Protein AF-A0A0L6T715-F1 (afdb_monomer_lite)

pLDDT: mean 82.83, std 7.67, range [57.19, 92.5]

Radius of gyration: 27.48 Å; chains: 1; bounding box: 70×34×52 Å

Sequence (75 aa):
MMRSMVVCALACSTWALAACGEKPQEAATRKSDTQAWQASSDTHRAAGWKDGDRSSWEAQMRVRASGQDEYAKVK

Secondary structure (DSSP, 8-state):
-HHHHHHHHHHHHHHHHHTT-PPP-PPPS-PPPPPTT---S-TTPPTT--TT-HHHHHHHHHHHHHTT-TT----

Foldseek 3Di:
DVVVVVVVVVVVVVVVVCVPVDDPPDDDDDDDDDDPLQDDPDPPDDPPRDRPPPVVVVVVVVVVVLVVDPPNPPD

Structure (mmCIF, N/CA/C/O backbone):
data_AF-A0A0L6T715-F1
#
_entry.id   AF-A0A0L6T715-F1
#
loop_
_atom_site.group_PDB
_atom_site.id
_atom_site.type_symbol
_atom_site.label_atom_id
_atom_site.label_alt_id
_atom_site.label_comp_id
_atom_site.label_asym_id
_atom_site.label_entity_id
_atom_site.label_seq_id
_atom_site.pdbx_PDB_ins_code
_atom_site.Cartn_x
_atom_site.Cartn_y
_atom_site.Cartn_z
_atom_site.occupancy
_atom_site.B_iso_or_equiv
_atom_site.auth_seq_id
_atom_site.auth_comp_id
_atom_site.auth_asym_id
_atom_site.auth_atom_id
_atom_site.pdbx_PDB_model_num
ATOM 1 N N . MET A 1 1 ? 46.148 -23.885 -25.167 1.00 66.56 1 MET A N 1
ATOM 2 C CA . MET A 1 1 ? 45.743 -23.772 -23.747 1.00 66.56 1 MET A CA 1
ATOM 3 C C . MET A 1 1 ? 45.825 -22.348 -23.200 1.00 66.56 1 MET A C 1
ATOM 5 O O . MET A 1 1 ? 44.771 -21.762 -23.015 1.00 66.56 1 MET A O 1
ATOM 9 N N . MET A 1 2 ? 47.007 -21.744 -23.000 1.00 74.81 2 MET A N 1
ATOM 10 C CA . MET A 1 2 ? 47.127 -20.431 -22.325 1.00 74.81 2 MET A CA 1
ATOM 11 C C . MET A 1 2 ? 46.350 -19.285 -23.005 1.00 74.81 2 MET A C 1
ATOM 13 O O . MET A 1 2 ? 45.645 -18.536 -22.338 1.00 74.81 2 MET A O 1
ATOM 17 N N . ARG A 1 3 ? 46.382 -19.204 -24.343 1.00 79.19 3 ARG A N 1
ATOM 18 C CA . ARG A 1 3 ? 45.622 -18.197 -25.114 1.00 79.19 3 ARG A CA 1
ATOM 19 C C . ARG A 1 3 ? 44.106 -18.322 -24.917 1.00 79.19 3 ARG A C 1
ATOM 21 O O . ARG A 1 3 ? 43.428 -17.317 -24.757 1.00 79.19 3 ARG A O 1
ATOM 28 N N . SER A 1 4 ? 43.593 -19.550 -24.880 1.00 82.75 4 SER A N 1
ATOM 29 C CA . SER A 1 4 ? 42.172 -19.830 -24.642 1.00 82.75 4 SER A CA 1
ATOM 30 C C . SER A 1 4 ? 41.750 -19.445 -23.220 1.00 82.75 4 SER A C 1
ATOM 32 O O . SER A 1 4 ? 40.653 -18.939 -23.020 1.00 82.75 4 SER A O 1
ATOM 34 N N . MET A 1 5 ? 42.645 -19.620 -22.244 1.00 85.88 5 MET A N 1
ATOM 35 C CA . MET A 1 5 ? 42.399 -19.277 -20.840 1.00 85.88 5 MET A CA 1
ATOM 36 C C . MET A 1 5 ? 42.297 -17.760 -20.624 1.00 85.88 5 MET A C 1
ATOM 38 O O . MET A 1 5 ? 41.394 -17.297 -19.934 1.00 85.88 5 MET A O 1
ATOM 42 N N . VAL A 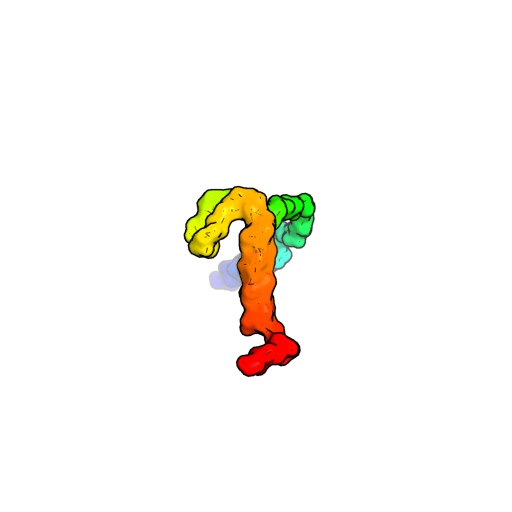1 6 ? 43.171 -16.984 -21.276 1.00 89.50 6 VAL A N 1
ATOM 43 C CA . VAL A 1 6 ? 43.143 -15.511 -21.225 1.00 89.50 6 VAL A CA 1
ATOM 44 C C . VAL A 1 6 ? 41.869 -14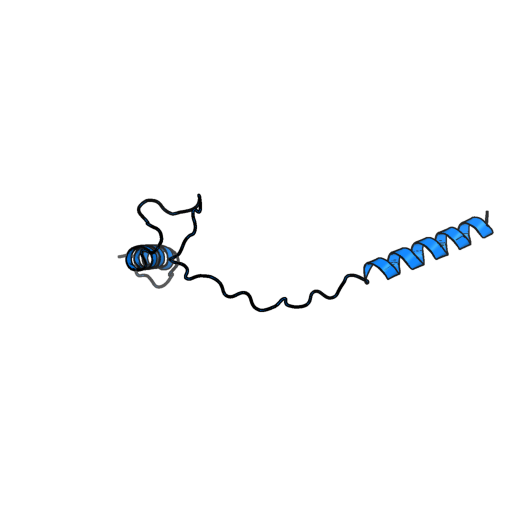.954 -21.866 1.00 89.50 6 VAL A C 1
ATOM 46 O O . VAL A 1 6 ? 41.256 -14.042 -21.318 1.00 89.50 6 VAL A O 1
ATOM 49 N N . VAL A 1 7 ? 41.427 -15.528 -22.990 1.00 92.50 7 VAL A N 1
ATOM 50 C CA . VAL A 1 7 ? 40.184 -15.107 -23.659 1.00 92.50 7 VAL A CA 1
ATOM 51 C C . VAL A 1 7 ? 38.956 -15.378 -22.783 1.00 92.50 7 VAL A C 1
ATOM 53 O O . VAL A 1 7 ? 38.111 -14.496 -22.647 1.00 92.50 7 VAL A O 1
ATOM 56 N N . CYS A 1 8 ? 38.873 -16.546 -22.136 1.00 92.31 8 CYS A N 1
ATOM 57 C CA . CYS A 1 8 ? 37.776 -16.843 -21.210 1.00 92.31 8 CYS A CA 1
ATOM 58 C C . CYS A 1 8 ? 37.763 -15.900 -20.001 1.00 92.31 8 CYS A C 1
ATOM 60 O O . CYS A 1 8 ? 36.699 -15.425 -19.615 1.00 92.31 8 CYS A O 1
ATOM 62 N N . ALA A 1 9 ? 38.929 -15.596 -19.425 1.00 90.94 9 ALA A N 1
ATOM 63 C CA . ALA A 1 9 ? 39.020 -14.678 -18.292 1.00 90.94 9 ALA A CA 1
ATOM 64 C C . ALA A 1 9 ? 38.510 -13.274 -18.655 1.00 90.94 9 ALA A C 1
ATOM 66 O O . ALA A 1 9 ? 37.693 -12.711 -17.929 1.00 90.94 9 ALA A O 1
ATOM 67 N N . LEU A 1 10 ? 38.918 -12.748 -19.815 1.00 91.00 10 LEU A N 1
ATOM 68 C CA . LEU A 1 10 ? 38.454 -11.449 -20.309 1.00 91.00 10 LEU A CA 1
ATOM 69 C C . LEU A 1 10 ? 36.942 -11.429 -20.561 1.00 91.00 10 LEU A C 1
ATOM 71 O O . LEU A 1 10 ? 36.278 -10.465 -20.187 1.00 91.00 10 LEU A O 1
ATOM 75 N N . ALA A 1 11 ? 36.390 -12.492 -21.152 1.00 90.12 11 ALA A N 1
ATOM 76 C CA . ALA A 1 11 ? 34.953 -12.604 -21.387 1.00 90.12 11 ALA A CA 1
ATOM 77 C C . ALA A 1 11 ? 34.151 -12.637 -20.073 1.00 90.12 11 ALA A C 1
ATOM 79 O O . ALA A 1 11 ? 33.133 -11.962 -19.955 1.00 90.12 11 ALA A O 1
ATOM 80 N N . CYS A 1 12 ? 34.619 -13.360 -19.053 1.00 88.69 12 CYS A N 1
ATOM 81 C CA . CYS A 1 12 ? 33.952 -13.377 -17.749 1.00 88.69 12 CYS A CA 1
ATOM 82 C C . CYS A 1 12 ? 33.991 -12.007 -17.055 1.00 88.69 12 CYS A C 1
ATOM 84 O O . CYS A 1 12 ? 33.003 -11.594 -16.450 1.00 88.69 12 CYS A O 1
ATOM 86 N N . SER A 1 13 ? 35.108 -11.279 -17.156 1.00 86.06 13 SER A N 1
ATOM 87 C CA . SER A 1 13 ? 35.233 -9.947 -16.555 1.00 86.06 13 SER A CA 1
ATOM 88 C C . SER A 1 13 ? 34.279 -8.927 -17.178 1.00 86.06 13 SER A C 1
ATOM 90 O O . SER A 1 13 ? 33.695 -8.124 -16.453 1.00 86.06 13 SER A O 1
ATOM 92 N N . THR A 1 14 ? 34.070 -8.959 -18.497 1.00 85.94 14 THR A N 1
ATOM 93 C CA . THR A 1 14 ? 33.134 -8.031 -19.154 1.00 85.94 14 THR A CA 1
ATOM 94 C C . THR A 1 14 ? 31.680 -8.324 -18.789 1.00 85.94 14 THR A C 1
ATOM 96 O O . THR A 1 14 ? 30.904 -7.392 -18.585 1.00 85.94 14 THR A O 1
ATOM 99 N N . TRP A 1 15 ? 31.316 -9.598 -18.628 1.00 85.31 15 TRP A N 1
ATOM 100 C CA . TRP A 1 15 ? 29.975 -10.001 -18.195 1.00 85.31 15 TRP A CA 1
ATOM 101 C C . TRP A 1 15 ? 29.680 -9.602 -16.745 1.00 85.31 15 TRP A C 1
ATOM 103 O O . TRP A 1 15 ? 28.581 -9.138 -16.453 1.00 85.31 15 TRP A O 1
ATOM 113 N N . ALA A 1 16 ? 30.662 -9.713 -15.846 1.00 84.19 16 ALA A N 1
ATOM 114 C CA . ALA A 1 16 ? 30.510 -9.282 -14.456 1.00 84.19 16 ALA A CA 1
ATOM 115 C C . ALA A 1 16 ? 30.295 -7.762 -14.329 1.00 84.19 16 ALA A C 1
ATOM 117 O O . ALA A 1 16 ? 29.505 -7.322 -13.499 1.00 84.19 16 ALA A O 1
ATOM 118 N N . LEU A 1 17 ? 30.950 -6.955 -15.173 1.00 81.75 17 LEU A N 1
ATOM 119 C CA . LEU A 1 17 ? 30.751 -5.500 -15.197 1.00 81.75 17 LEU A CA 1
ATOM 120 C C . LEU A 1 17 ? 29.382 -5.103 -15.768 1.00 81.75 17 LEU A C 1
ATOM 122 O O . LEU A 1 17 ? 28.783 -4.138 -15.298 1.00 81.75 17 LEU A O 1
ATOM 126 N N . ALA A 1 18 ? 28.867 -5.854 -16.745 1.00 82.00 18 ALA A N 1
ATOM 127 C CA . ALA A 1 18 ? 27.541 -5.615 -17.312 1.00 82.00 18 ALA A CA 1
ATOM 128 C C . ALA A 1 18 ? 26.398 -5.873 -16.308 1.00 82.00 18 ALA A C 1
ATOM 130 O O . ALA A 1 18 ? 25.309 -5.328 -16.479 1.00 82.00 18 ALA A O 1
ATOM 131 N N . ALA A 1 19 ? 26.642 -6.642 -15.239 1.00 73.19 19 ALA A N 1
ATOM 132 C CA . ALA A 1 19 ? 25.644 -6.936 -14.209 1.00 73.19 19 ALA A CA 1
ATOM 133 C C . ALA A 1 19 ? 25.232 -5.712 -13.367 1.00 73.19 19 ALA A C 1
ATOM 135 O O . ALA A 1 19 ? 24.130 -5.699 -12.831 1.00 73.19 19 ALA A O 1
ATOM 136 N N . CYS A 1 20 ? 26.068 -4.671 -13.285 1.00 77.81 20 CYS A N 1
ATOM 137 C CA . CYS A 1 20 ? 25.729 -3.404 -12.619 1.00 77.81 20 CYS A CA 1
ATOM 138 C C . CYS A 1 20 ? 25.216 -2.324 -13.592 1.00 77.81 20 CYS A C 1
ATOM 140 O O . CYS A 1 20 ? 25.072 -1.167 -13.207 1.00 77.81 20 CYS A O 1
ATOM 142 N N . GLY A 1 21 ? 24.989 -2.671 -14.863 1.00 79.56 21 GLY A N 1
ATOM 143 C CA . GLY A 1 21 ? 24.557 -1.749 -15.916 1.00 79.56 21 GLY A CA 1
ATOM 144 C C . GLY A 1 21 ? 23.043 -1.673 -16.102 1.00 79.56 21 GLY A C 1
ATOM 145 O O . GLY A 1 21 ? 22.593 -1.337 -17.199 1.00 79.56 21 GLY A O 1
ATOM 146 N N . GLU A 1 22 ? 22.250 -2.037 -15.089 1.00 80.38 22 GLU A N 1
ATOM 147 C CA . GLU A 1 22 ? 20.800 -1.894 -15.181 1.00 80.38 22 GLU A CA 1
ATOM 148 C C . GLU A 1 22 ? 20.414 -0.427 -15.412 1.00 80.38 22 GLU A C 1
ATOM 150 O O . GLU A 1 22 ? 21.092 0.506 -14.971 1.00 80.38 22 GLU A O 1
ATOM 155 N N . LYS A 1 23 ? 19.326 -0.209 -16.156 1.00 81.75 23 LYS A N 1
ATOM 156 C CA . LYS A 1 23 ? 18.801 1.144 -16.345 1.00 81.75 23 LYS A CA 1
ATOM 157 C C . LYS A 1 23 ? 18.475 1.715 -14.956 1.00 81.75 23 LYS A C 1
ATOM 159 O O . LYS A 1 23 ? 17.850 0.997 -14.175 1.00 81.75 23 LYS A O 1
ATOM 164 N N . PRO A 1 24 ? 18.821 2.983 -14.660 1.00 81.75 24 PRO A N 1
ATOM 165 C CA . PRO A 1 24 ? 18.436 3.606 -13.403 1.00 81.75 24 PRO A CA 1
ATOM 166 C C . PRO A 1 24 ? 16.942 3.401 -13.133 1.00 81.75 24 PRO A C 1
ATOM 168 O O . PRO A 1 24 ? 16.106 3.691 -13.998 1.00 81.75 24 PRO A O 1
ATOM 171 N N . GLN A 1 25 ? 16.608 2.883 -11.948 1.00 80.56 25 GLN A N 1
ATOM 172 C CA . GLN A 1 25 ? 15.229 2.836 -11.471 1.00 80.56 25 GLN A CA 1
ATOM 173 C C . GLN A 1 25 ? 14.807 4.256 -11.094 1.00 80.56 25 GLN A C 1
ATOM 175 O O . GLN A 1 25 ? 14.857 4.670 -9.938 1.00 80.56 25 GLN A O 1
ATOM 180 N N . GLU A 1 26 ? 14.445 5.037 -12.103 1.00 85.88 26 GLU A N 1
ATOM 181 C CA . GLU A 1 26 ? 13.896 6.369 -11.906 1.00 85.88 26 GLU A CA 1
ATOM 182 C C . GLU A 1 26 ? 12.454 6.260 -11.414 1.00 85.88 26 GLU A C 1
ATOM 184 O O . GLU A 1 26 ? 11.681 5.401 -11.851 1.00 85.88 26 GLU A O 1
ATOM 189 N N . ALA A 1 27 ? 12.073 7.165 -10.514 1.00 83.38 27 ALA A N 1
ATOM 190 C CA . ALA A 1 27 ? 10.668 7.354 -10.211 1.00 83.38 27 ALA A CA 1
ATOM 191 C C . ALA A 1 27 ? 9.957 7.785 -11.503 1.00 83.38 27 ALA A C 1
ATOM 193 O O . ALA A 1 27 ? 10.273 8.824 -12.083 1.00 83.38 27 ALA A O 1
ATOM 194 N N . ALA A 1 28 ? 9.001 6.977 -11.959 1.00 81.19 28 ALA A N 1
ATOM 195 C CA . ALA A 1 28 ? 8.140 7.354 -13.069 1.00 81.19 28 ALA A CA 1
ATOM 196 C C . ALA A 1 28 ? 7.332 8.620 -12.727 1.00 81.19 28 ALA A C 1
ATOM 198 O O . ALA A 1 28 ? 7.234 9.036 -11.568 1.00 81.19 28 ALA A O 1
ATOM 199 N N . THR A 1 29 ? 6.694 9.216 -13.738 1.00 83.69 29 THR A N 1
ATOM 200 C CA . THR A 1 29 ? 5.710 10.283 -13.523 1.00 83.69 29 THR A CA 1
ATOM 201 C C . THR A 1 29 ? 4.708 9.865 -12.450 1.00 83.69 29 THR A C 1
ATOM 203 O O . THR A 1 29 ? 4.141 8.773 -12.514 1.00 83.69 29 THR A O 1
ATOM 206 N N . ARG A 1 30 ? 4.479 10.744 -11.465 1.00 82.94 30 ARG A N 1
ATOM 207 C CA . ARG A 1 30 ? 3.530 10.504 -10.374 1.00 82.94 30 ARG A CA 1
ATOM 208 C C . ARG A 1 30 ? 2.159 10.147 -10.948 1.00 82.94 30 ARG A C 1
ATOM 210 O O . ARG A 1 30 ? 1.438 11.015 -11.437 1.00 82.94 30 ARG A O 1
ATOM 217 N N . LYS A 1 31 ? 1.778 8.878 -10.831 1.00 82.94 31 LYS A N 1
ATOM 218 C CA . LYS A 1 31 ? 0.419 8.418 -11.098 1.00 82.94 31 LYS A CA 1
ATOM 219 C C . LYS A 1 31 ? -0.424 8.703 -9.862 1.00 82.94 31 LYS A C 1
ATOM 221 O O . LYS A 1 31 ? -0.108 8.230 -8.776 1.00 82.94 31 LYS A O 1
ATOM 226 N N . SER A 1 32 ? -1.467 9.515 -10.019 1.00 83.62 32 SER A N 1
ATOM 227 C CA . SER A 1 32 ? -2.471 9.658 -8.966 1.00 83.62 32 SER A CA 1
ATOM 228 C C . SER A 1 32 ? -3.337 8.410 -8.950 1.00 83.62 32 SER A C 1
ATOM 230 O O . SER A 1 32 ? -3.824 7.979 -9.997 1.00 83.62 32 SER A O 1
ATOM 232 N N . ASP A 1 33 ? -3.552 7.853 -7.767 1.00 84.94 33 ASP A N 1
ATOM 233 C CA . ASP A 1 33 ? -4.578 6.838 -7.596 1.00 84.94 33 ASP A CA 1
ATOM 234 C C . ASP A 1 33 ? -5.972 7.459 -7.695 1.00 84.94 33 ASP A C 1
ATOM 236 O O . ASP A 1 33 ? -6.164 8.664 -7.480 1.00 84.94 33 ASP A O 1
ATOM 240 N N . THR A 1 34 ? -6.939 6.627 -8.076 1.00 86.38 34 THR A N 1
ATOM 241 C CA . THR A 1 34 ? -8.359 6.962 -7.994 1.00 86.38 34 THR A CA 1
ATOM 242 C C . THR A 1 34 ? -8.794 6.982 -6.531 1.00 86.38 34 THR A C 1
ATOM 244 O O . THR A 1 34 ? -8.101 6.497 -5.636 1.00 86.38 34 THR A O 1
ATOM 247 N N . GLN A 1 35 ? -9.955 7.574 -6.260 1.00 89.75 35 GLN A N 1
ATOM 248 C CA . GLN A 1 35 ? -10.514 7.550 -4.911 1.00 89.75 35 GLN A CA 1
ATOM 249 C C . GLN A 1 35 ? -10.761 6.101 -4.470 1.00 89.75 35 GLN A C 1
ATOM 251 O O . GLN A 1 35 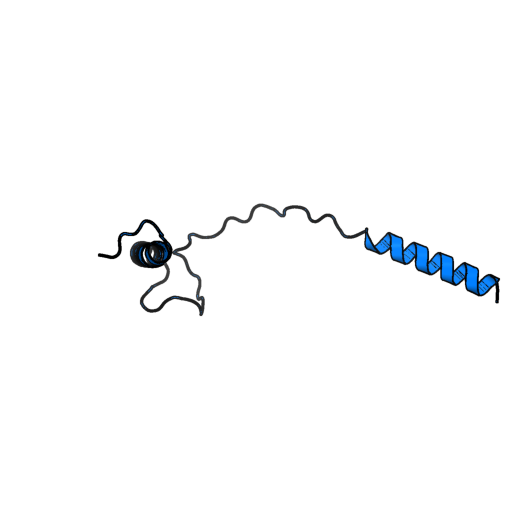? -11.271 5.299 -5.245 1.00 89.75 35 GLN A O 1
ATOM 256 N N . ALA A 1 36 ? -10.460 5.776 -3.212 1.00 86.00 36 ALA A N 1
ATOM 257 C CA . ALA A 1 36 ? -10.510 4.397 -2.719 1.00 86.00 36 ALA A CA 1
ATOM 258 C C . ALA A 1 36 ? -11.919 3.767 -2.738 1.00 86.00 36 ALA A C 1
ATOM 260 O O . ALA A 1 36 ? -12.049 2.549 -2.826 1.00 86.00 36 ALA A O 1
ATOM 261 N N . TRP A 1 37 ? -12.976 4.587 -2.688 1.00 88.00 37 TRP A N 1
ATOM 262 C CA . TRP A 1 37 ? -14.361 4.120 -2.824 1.00 88.00 37 TRP A CA 1
ATOM 263 C C . TRP A 1 37 ? -14.813 3.964 -4.286 1.00 88.00 37 TRP A C 1
ATOM 265 O O . TRP A 1 37 ? -15.921 3.503 -4.547 1.00 88.00 37 TRP A O 1
ATOM 275 N N . GLN A 1 38 ? -13.978 4.342 -5.252 1.00 87.19 38 GLN A N 1
ATOM 276 C CA . GLN A 1 38 ? -14.183 4.055 -6.668 1.00 87.19 38 GLN A CA 1
ATOM 277 C C . GLN A 1 38 ? -13.437 2.761 -7.020 1.00 87.19 38 GLN A C 1
ATOM 279 O O . GLN A 1 38 ? -12.437 2.793 -7.738 1.00 87.19 38 GLN A O 1
ATOM 284 N N . ALA A 1 39 ? -13.885 1.620 -6.479 1.00 70.94 39 ALA A N 1
ATOM 285 C CA . ALA A 1 39 ? -13.401 0.332 -6.975 1.00 70.94 39 ALA A CA 1
ATOM 286 C C . ALA A 1 39 ? -13.897 0.124 -8.407 1.00 70.94 39 ALA A C 1
ATOM 288 O O . ALA A 1 39 ? -15.069 0.336 -8.711 1.00 70.94 39 ALA A O 1
ATOM 289 N N . SER A 1 40 ? -12.989 -0.288 -9.284 1.00 65.44 40 SER A N 1
ATOM 290 C CA . SER A 1 40 ? -13.301 -0.664 -10.657 1.00 65.44 40 SER A CA 1
ATOM 291 C C . SER A 1 40 ? -13.409 -2.177 -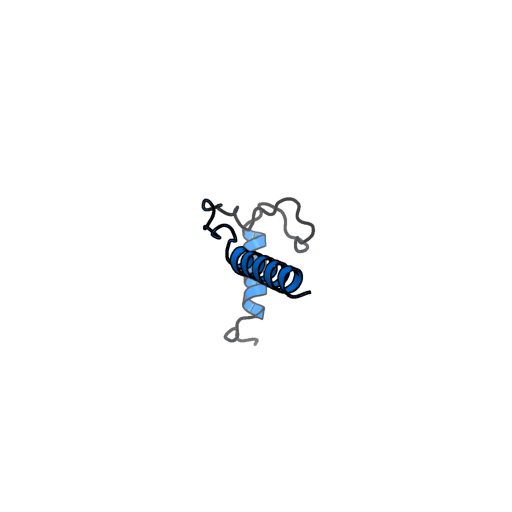10.714 1.00 65.44 40 SER A C 1
ATOM 293 O O . SER A 1 40 ? -12.386 -2.829 -10.597 1.00 65.44 40 SER A O 1
ATOM 295 N N . SER A 1 41 ? -14.615 -2.725 -10.901 1.00 64.31 41 SER A N 1
ATOM 296 C CA . SER A 1 41 ? -14.870 -4.136 -11.263 1.00 64.31 41 SER A CA 1
ATOM 297 C C . SER A 1 41 ? -13.942 -5.183 -10.616 1.00 64.31 41 SER A C 1
ATOM 299 O O . SER A 1 41 ? -13.551 -6.148 -11.271 1.00 64.31 41 SER A O 1
ATOM 301 N N . ASP A 1 42 ? -13.561 -4.987 -9.352 1.00 65.75 42 ASP A N 1
ATOM 302 C CA . ASP A 1 42 ? -12.559 -5.819 -8.694 1.00 65.75 42 ASP A CA 1
ATOM 303 C C . ASP A 1 42 ? -13.236 -7.016 -8.027 1.00 65.75 42 ASP A C 1
ATOM 305 O O . ASP A 1 42 ? -14.128 -6.877 -7.185 1.00 65.75 42 ASP A O 1
ATOM 309 N N . THR A 1 43 ? -12.763 -8.219 -8.348 1.00 75.31 43 THR A N 1
ATOM 310 C CA . THR A 1 43 ? -13.231 -9.492 -7.771 1.00 75.31 43 THR A CA 1
ATOM 311 C C . THR A 1 43 ? -13.005 -9.581 -6.256 1.00 75.31 43 THR A C 1
ATOM 313 O O . THR A 1 43 ? -13.545 -10.463 -5.594 1.00 75.31 43 THR A O 1
ATOM 316 N N . HIS A 1 44 ? -12.213 -8.667 -5.693 1.00 77.94 44 HIS A N 1
ATOM 317 C CA . HIS A 1 44 ? -11.856 -8.601 -4.275 1.00 77.94 44 HIS A CA 1
ATOM 318 C C . HIS A 1 44 ? -12.743 -7.649 -3.464 1.00 77.94 44 HIS A C 1
ATOM 320 O O . HIS A 1 44 ? -12.406 -7.278 -2.336 1.00 77.94 44 HIS A O 1
ATOM 326 N N . ARG A 1 45 ? -13.886 -7.232 -4.019 1.00 79.31 45 ARG A N 1
ATOM 327 C CA . ARG A 1 45 ? -14.823 -6.370 -3.309 1.00 79.31 45 ARG A CA 1
ATOM 328 C C . ARG A 1 45 ? -15.422 -7.088 -2.102 1.00 79.31 45 ARG A C 1
ATOM 330 O O . ARG A 1 45 ? -15.920 -8.207 -2.202 1.00 79.31 45 ARG A O 1
ATOM 337 N N . ALA A 1 46 ? -15.427 -6.412 -0.958 1.00 81.31 46 ALA A N 1
ATOM 338 C CA . ALA A 1 46 ? -16.104 -6.926 0.222 1.00 81.31 46 ALA A CA 1
ATOM 339 C C . ALA A 1 46 ? -17.620 -7.014 0.001 1.00 81.31 46 ALA A C 1
ATOM 341 O O . ALA A 1 46 ? -18.227 -6.142 -0.626 1.00 81.31 46 ALA A O 1
ATOM 342 N N . ALA A 1 47 ? -18.231 -8.069 0.541 1.00 81.19 47 ALA A N 1
ATOM 343 C CA . ALA A 1 47 ? -19.662 -8.304 0.414 1.00 81.19 47 ALA A CA 1
ATOM 344 C C . ALA A 1 47 ? -20.479 -7.105 0.933 1.00 81.19 47 ALA A C 1
ATOM 346 O O . ALA A 1 47 ? -20.150 -6.501 1.954 1.00 81.19 47 ALA A O 1
ATOM 347 N N . GLY A 1 48 ? -21.545 -6.755 0.208 1.00 78.25 48 GLY A N 1
ATOM 348 C CA . GLY A 1 48 ? -22.464 -5.670 0.574 1.00 78.25 48 GLY A CA 1
ATOM 349 C C . GLY A 1 48 ? -21.996 -4.250 0.232 1.00 78.25 48 GLY A C 1
ATOM 350 O O . GLY A 1 48 ? -22.810 -3.332 0.282 1.00 78.25 48 GLY A O 1
ATOM 351 N N . TRP A 1 49 ? -20.736 -4.051 -0.164 1.00 80.88 49 TRP A N 1
ATOM 352 C CA . TRP A 1 49 ? -20.259 -2.758 -0.658 1.00 80.88 49 TRP A CA 1
ATOM 353 C C . TRP A 1 49 ? -20.522 -2.593 -2.166 1.00 80.88 49 TRP A C 1
ATOM 355 O O . TRP A 1 49 ? -20.505 -3.573 -2.914 1.00 80.88 49 TRP A O 1
ATOM 365 N N . LYS A 1 50 ? -20.787 -1.356 -2.607 1.00 83.50 50 LYS A N 1
ATOM 366 C CA . LYS A 1 50 ? -21.046 -0.970 -4.003 1.00 83.50 50 LYS A CA 1
ATOM 367 C C . LYS A 1 50 ? -20.064 0.109 -4.451 1.00 83.50 50 LYS A C 1
ATOM 369 O O . LYS A 1 50 ? -19.722 0.998 -3.677 1.00 83.50 50 LYS A O 1
ATOM 374 N N . ASP A 1 51 ? -19.665 0.062 -5.713 1.00 85.00 51 ASP A N 1
ATOM 375 C CA . ASP A 1 51 ? -18.689 1.005 -6.262 1.00 85.00 51 ASP A CA 1
ATOM 376 C C . ASP A 1 51 ? -19.250 2.432 -6.251 1.00 85.00 51 ASP A C 1
ATOM 378 O O . ASP A 1 51 ? -20.428 2.659 -6.532 1.00 85.00 51 ASP A O 1
ATOM 382 N N . GLY A 1 52 ? -18.410 3.398 -5.886 1.00 86.19 52 GLY A N 1
ATOM 383 C CA . GLY A 1 52 ? -18.804 4.795 -5.721 1.00 86.19 52 GLY A CA 1
ATOM 384 C C . GLY A 1 52 ? -19.474 5.110 -4.379 1.00 86.19 52 GLY A C 1
ATOM 385 O O . GLY A 1 52 ? -19.573 6.285 -4.028 1.00 86.19 52 GLY A O 1
ATOM 386 N N . ASP A 1 53 ? -19.880 4.105 -3.594 1.00 90.06 53 ASP A N 1
ATOM 387 C CA . ASP A 1 53 ? -20.477 4.317 -2.275 1.00 90.06 53 ASP A CA 1
ATOM 388 C C . ASP A 1 53 ? -19.395 4.591 -1.224 1.00 90.06 53 ASP A C 1
ATOM 390 O O . ASP A 1 53 ? -18.818 3.685 -0.609 1.00 90.06 53 ASP A O 1
ATOM 394 N N . ARG A 1 54 ? -19.118 5.882 -1.034 1.00 90.62 54 ARG A N 1
ATOM 395 C CA . ARG A 1 54 ? -18.139 6.372 -0.066 1.00 90.62 54 ARG A CA 1
ATOM 396 C C . ARG A 1 54 ? -18.531 6.066 1.377 1.00 90.62 54 ARG A C 1
ATOM 398 O O . ARG A 1 54 ? -17.661 5.683 2.152 1.00 90.62 54 ARG A O 1
ATOM 405 N N . SER A 1 55 ? -19.796 6.244 1.754 1.00 91.31 55 SER A N 1
ATOM 406 C CA . SER A 1 55 ? -20.207 6.108 3.157 1.00 91.31 55 SER A CA 1
ATOM 407 C C . SER A 1 55 ? -20.137 4.650 3.608 1.00 91.31 55 SER A C 1
ATOM 409 O O . SER A 1 55 ? -19.620 4.361 4.687 1.00 91.31 55 SER A O 1
ATOM 411 N N . SER A 1 56 ? -20.563 3.720 2.748 1.00 89.19 56 SER A N 1
ATOM 412 C CA . SER A 1 56 ? -20.420 2.282 2.980 1.00 89.19 56 SER A CA 1
ATOM 413 C C . SER A 1 56 ? -18.948 1.864 3.057 1.00 89.19 56 SER A C 1
ATOM 415 O O . SER A 1 56 ? -18.563 1.124 3.966 1.00 89.19 56 SER A O 1
ATOM 417 N N . TRP A 1 57 ? -18.095 2.395 2.171 1.00 90.00 57 TRP A N 1
ATOM 418 C CA . TRP A 1 57 ? -16.651 2.145 2.212 1.00 90.00 57 TRP A CA 1
ATOM 419 C C . TRP A 1 57 ? -16.014 2.634 3.523 1.00 90.00 57 TRP A C 1
ATOM 421 O O . TRP A 1 57 ? -15.319 1.870 4.194 1.00 90.00 57 TRP A O 1
ATOM 431 N N . GLU A 1 58 ? -16.289 3.878 3.931 1.00 91.56 58 GLU A N 1
ATOM 432 C CA . GLU A 1 58 ? -15.756 4.469 5.168 1.00 91.56 58 GLU A CA 1
ATOM 433 C C . GLU A 1 58 ? -16.214 3.690 6.409 1.00 91.56 58 GLU A C 1
ATOM 435 O O . GLU A 1 58 ? -15.411 3.428 7.307 1.00 91.56 58 GLU A O 1
ATOM 440 N N . ALA A 1 59 ? -17.478 3.254 6.444 1.00 91.00 59 ALA A N 1
ATOM 441 C CA . ALA A 1 59 ? -18.002 2.423 7.523 1.00 91.00 59 ALA A CA 1
ATOM 442 C C . ALA A 1 59 ? -17.256 1.084 7.624 1.00 91.00 59 ALA A C 1
ATOM 444 O O . ALA A 1 59 ? -16.835 0.695 8.717 1.00 91.00 59 ALA A O 1
ATOM 445 N N . GLN A 1 60 ? -17.022 0.402 6.495 1.00 89.44 60 GLN A N 1
ATOM 446 C CA . GLN A 1 60 ? -16.235 -0.832 6.488 1.00 89.44 60 GLN A CA 1
ATOM 447 C C . GLN A 1 60 ? -14.796 -0.603 6.948 1.00 89.44 60 GLN A C 1
ATOM 449 O O . GLN A 1 60 ? -14.273 -1.402 7.725 1.00 89.44 60 GLN A O 1
ATOM 454 N N . MET A 1 61 ? -14.150 0.473 6.494 1.00 90.38 61 MET A N 1
ATOM 455 C CA . MET A 1 61 ? -12.783 0.799 6.907 1.00 90.38 61 MET A CA 1
ATOM 456 C C . MET A 1 61 ? -12.691 1.071 8.401 1.00 90.38 61 MET A C 1
ATOM 458 O O . MET A 1 61 ? -11.767 0.582 9.045 1.00 90.38 61 MET A O 1
ATOM 462 N N . ARG A 1 62 ? -13.672 1.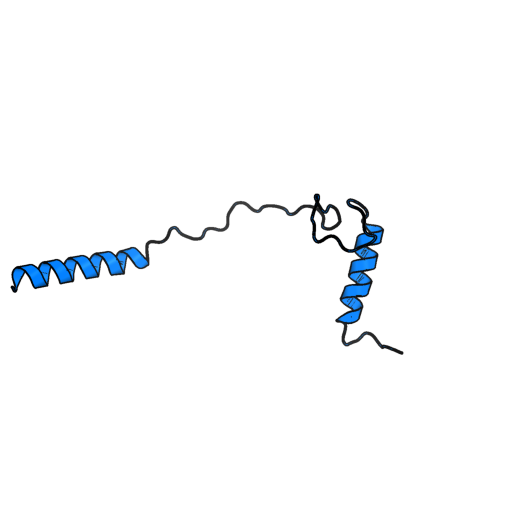774 8.973 1.00 91.06 62 ARG A N 1
ATOM 463 C CA . ARG A 1 62 ? -13.714 2.034 10.412 1.00 91.06 62 ARG A CA 1
ATOM 464 C C . ARG A 1 62 ? -13.791 0.740 11.215 1.00 91.06 62 ARG A C 1
ATOM 466 O O . ARG A 1 62 ? -13.000 0.558 12.130 1.00 91.06 62 ARG A O 1
ATOM 473 N N . VAL A 1 63 ? -14.690 -0.172 10.838 1.00 90.06 63 VAL A N 1
ATOM 474 C CA . VAL A 1 63 ? -14.823 -1.478 11.506 1.00 90.06 63 VAL A CA 1
ATOM 475 C C . VAL A 1 63 ? -13.525 -2.283 11.412 1.00 90.06 63 VAL A C 1
ATOM 477 O O . VAL A 1 63 ? -13.078 -2.837 12.413 1.00 90.06 63 VAL A O 1
ATOM 480 N N . ARG A 1 64 ? -12.888 -2.321 10.233 1.00 88.19 64 ARG A N 1
ATOM 481 C CA . ARG A 1 64 ? -11.613 -3.034 10.045 1.00 88.19 64 ARG A CA 1
ATOM 482 C C . ARG A 1 64 ? -10.488 -2.439 10.888 1.00 88.19 64 ARG A C 1
ATOM 484 O O . ARG A 1 64 ? -9.772 -3.193 11.535 1.00 88.19 64 ARG A O 1
ATOM 491 N N . ALA A 1 65 ? -10.354 -1.114 10.897 1.00 90.50 65 ALA A N 1
ATOM 492 C CA . ALA A 1 65 ? -9.325 -0.421 11.666 1.00 90.50 65 ALA A CA 1
ATOM 493 C C . ALA A 1 65 ? -9.499 -0.641 13.175 1.00 90.50 65 ALA A C 1
ATOM 495 O O . ALA A 1 65 ? -8.523 -0.911 13.863 1.00 90.50 65 ALA A O 1
ATOM 496 N N . SER A 1 66 ? -10.737 -0.619 13.681 1.00 87.25 66 SER A N 1
ATOM 497 C CA . SER A 1 66 ? -11.013 -0.891 15.098 1.00 87.25 66 SER A CA 1
ATOM 498 C C . SER A 1 66 ? -10.609 -2.299 15.543 1.00 87.25 66 SER A C 1
ATOM 500 O O . SER A 1 66 ? -10.285 -2.486 16.707 1.00 87.25 66 SER A O 1
ATOM 502 N N . GLY A 1 67 ? -10.593 -3.288 14.644 1.00 84.69 67 GLY A N 1
ATOM 503 C CA . GLY A 1 67 ? -10.105 -4.636 14.959 1.00 84.69 67 GLY A CA 1
ATOM 504 C C . GLY A 1 67 ? -8.581 -4.746 15.083 1.00 84.69 67 GLY A C 1
ATOM 505 O O . GLY A 1 67 ? -8.082 -5.814 15.425 1.00 84.69 67 GLY A O 1
ATOM 506 N N . GLN A 1 68 ? -7.846 -3.684 14.757 1.00 84.50 68 GLN A N 1
ATOM 507 C CA . GLN A 1 68 ? -6.389 -3.584 14.879 1.00 84.50 68 GLN A CA 1
ATOM 508 C C . GLN A 1 68 ? -5.971 -2.480 15.858 1.00 84.50 68 GLN A C 1
ATOM 510 O O . GLN A 1 68 ? -4.785 -2.230 16.009 1.00 84.50 68 GLN A O 1
ATOM 515 N N . ASP A 1 69 ? -6.928 -1.799 16.486 1.00 86.06 69 ASP A N 1
ATOM 516 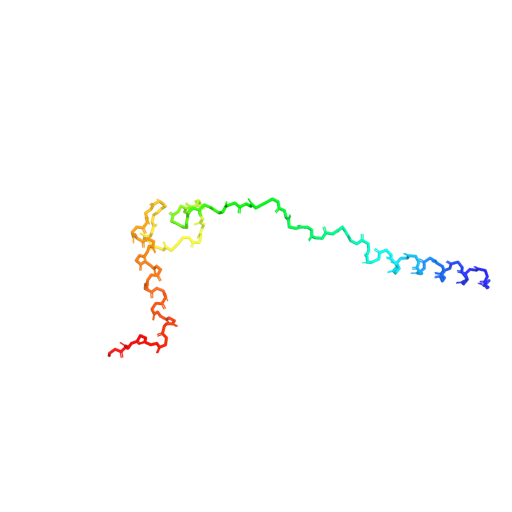C CA . ASP A 1 69 ? -6.663 -0.709 17.418 1.00 86.06 69 ASP A CA 1
ATOM 517 C C . ASP A 1 69 ? -6.473 -1.280 18.828 1.00 86.06 69 ASP A C 1
ATOM 519 O O . ASP A 1 69 ? -7.429 -1.715 19.471 1.00 86.06 69 ASP A O 1
ATOM 523 N N . GLU A 1 70 ? -5.238 -1.275 19.327 1.00 83.06 70 GLU A N 1
ATOM 524 C CA . GLU A 1 70 ? -4.898 -1.780 20.660 1.00 83.06 70 GLU A CA 1
ATOM 525 C C . GLU A 1 70 ? -5.480 -0.923 21.797 1.00 83.06 70 GLU A C 1
ATOM 527 O O . GLU A 1 70 ? -5.549 -1.369 22.944 1.00 83.06 70 GLU A O 1
ATOM 532 N N . TYR A 1 71 ? -5.927 0.300 21.496 1.00 82.62 71 TYR A N 1
ATOM 533 C CA . TYR A 1 71 ? -6.599 1.190 22.440 1.00 82.62 71 TYR A CA 1
ATOM 534 C C . TYR A 1 71 ? -8.123 1.067 22.391 1.00 82.62 71 TYR A C 1
ATOM 536 O O . TYR A 1 71 ? -8.808 1.631 23.258 1.00 82.62 71 TYR A O 1
ATOM 544 N N . ALA A 1 72 ? -8.675 0.334 21.419 1.00 76.88 72 ALA A N 1
ATOM 545 C CA . ALA A 1 72 ? -10.099 0.063 21.361 1.00 76.88 72 ALA A CA 1
ATOM 546 C C . ALA A 1 72 ? -10.486 -0.785 22.576 1.00 76.88 72 ALA A C 1
ATOM 548 O O . ALA A 1 72 ? -10.222 -1.983 22.656 1.00 76.88 72 ALA A O 1
ATOM 549 N N . LYS A 1 73 ? -11.118 -0.145 23.563 1.00 69.06 73 LYS A N 1
ATOM 550 C CA . LYS A 1 73 ? -11.633 -0.837 24.744 1.00 69.06 73 LYS A CA 1
ATOM 551 C C . LYS A 1 73 ? -12.769 -1.759 24.308 1.00 69.06 73 LYS A C 1
ATOM 553 O O . LYS A 1 73 ? -13.912 -1.315 24.194 1.00 69.06 73 LYS A O 1
ATOM 558 N N . VAL A 1 74 ? -12.457 -3.029 24.063 1.00 61.94 74 VAL A N 1
ATOM 559 C CA . VAL A 1 74 ? -13.469 -4.083 23.985 1.00 61.94 74 VAL A CA 1
ATOM 560 C C . VAL A 1 74 ? -14.073 -4.174 25.383 1.00 61.94 74 VAL A C 1
ATOM 562 O O . VAL A 1 74 ? -13.364 -4.450 26.351 1.00 61.94 74 VAL A O 1
ATOM 565 N N . LYS A 1 75 ? -15.341 -3.789 25.503 1.00 57.19 75 LYS A N 1
ATOM 566 C CA . LYS A 1 75 ? -16.088 -3.898 26.755 1.00 57.19 75 LYS A CA 1
ATOM 567 C C . LYS A 1 75 ? -16.515 -5.336 26.992 1.00 57.19 75 LYS A C 1
ATOM 569 O O . LYS A 1 75 ? -16.877 -5.992 25.991 1.00 57.19 75 LYS A O 1
#